Protein AF-L7LNU7-F1 (afdb_monomer)

Solvent-accessible surface area (backbone atoms only — not comparable to full-atom values): 5767 Å² total; per-residue (Å²): 133,84,81,78,51,64,51,53,51,77,66,54,51,51,55,49,48,52,52,51,40,53,51,43,50,50,34,73,73,66,47,56,76,68,51,69,76,72,44,58,66,73,58,47,52,49,42,26,59,58,70,65,38,59,66,62,27,57,76,69,73,51,51,74,64,58,50,24,59,57,45,21,33,66,49,35,1,52,70,44,19,63,68,28,48,88,62,75,23,50,65,39,46,49,54,50,50,57,49,40,76,72,102

pLDDT: mean 94.57, std 8.8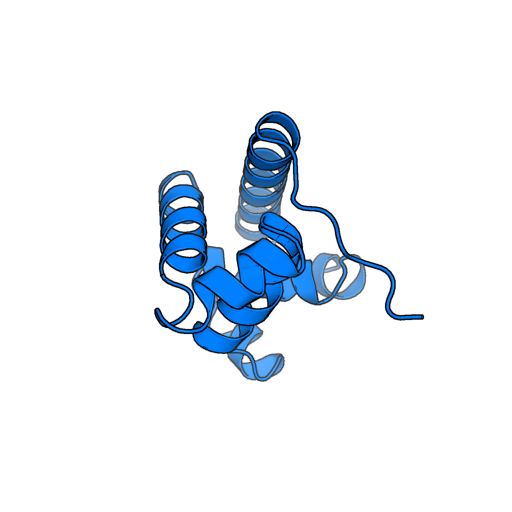9, range [40.5, 98.75]

Sequence (103 aa):
MAQRIPAKSPGDLVELREDLIARCHLVRERGWGSFIAAWSTGYVVVVAYLLRDTHVMDDLGEDAESVCARWAFDLFGFVGGEADRPNGWGRTAAWLAETQAAI

Foldseek 3Di:
DPDWQAADDPVRLVVVLVVLLVVLVVCVVPNCPCVCVVDDPLSQCLSCVLNVVVVSCVVSVHDPLNNLLVVQCVHHIPVRSVVCVVVSSVVSSVSSVVSSVVD

Secondary structure (DSSP, 8-state):
-----PPPPHHHHHHHHHHHHHHHHHHHHH-STTHHHHS-HHHHHHHHHHHT-HHHHHHHT--HHHHHHHHHHHHHHHHHHHHHGGGTTHHHHHHHHHHHHT-

Structure (mmCIF, N/CA/C/O backbone):
data_AF-L7LNU7-F1
#
_entry.id   AF-L7LNU7-F1
#
loop_
_atom_site.group_PDB
_atom_site.id
_atom_site.type_symbol
_atom_site.label_atom_id
_atom_site.label_alt_id
_atom_site.label_comp_id
_atom_site.label_asym_id
_atom_site.label_entity_id
_atom_site.label_seq_id
_atom_site.pdbx_PDB_ins_code
_atom_site.Cartn_x
_atom_site.Cartn_y
_atom_site.Cartn_z
_atom_site.occupancy
_atom_site.B_iso_or_equiv
_atom_site.auth_seq_id
_atom_site.auth_comp_id
_atom_site.auth_asym_id
_atom_site.auth_atom_id
_atom_site.pdbx_PDB_model_num
ATOM 1 N N . MET A 1 1 ? -3.133 -7.267 -27.280 1.00 40.50 1 MET A N 1
ATOM 2 C CA . MET A 1 1 ? -2.157 -6.199 -26.972 1.00 40.50 1 MET A CA 1
ATOM 3 C C . MET A 1 1 ? -2.124 -6.037 -25.463 1.00 40.50 1 MET A C 1
ATOM 5 O O . MET A 1 1 ? -3.146 -5.666 -24.908 1.00 40.50 1 MET A O 1
ATOM 9 N N . ALA A 1 2 ? -1.022 -6.384 -24.792 1.00 49.31 2 ALA A N 1
ATOM 10 C CA . ALA A 1 2 ? -0.884 -6.115 -23.361 1.00 49.31 2 ALA A CA 1
ATOM 11 C C . ALA A 1 2 ? -0.735 -4.599 -23.172 1.00 49.31 2 ALA A C 1
ATOM 13 O O . ALA A 1 2 ? 0.179 -3.991 -23.732 1.00 49.31 2 ALA A O 1
ATOM 14 N N . GLN A 1 3 ? -1.676 -3.978 -22.465 1.00 53.28 3 GLN A N 1
ATOM 15 C CA . GLN A 1 3 ? -1.613 -2.557 -22.150 1.00 53.28 3 GLN A CA 1
ATOM 16 C C . GLN A 1 3 ? -0.428 -2.349 -21.200 1.00 53.28 3 GLN A C 1
ATOM 18 O O . GLN A 1 3 ? -0.357 -2.959 -20.136 1.00 53.28 3 GLN A O 1
ATOM 23 N N . ARG A 1 4 ? 0.566 -1.570 -21.631 1.00 71.75 4 ARG A N 1
ATOM 24 C CA . ARG A 1 4 ? 1.799 -1.368 -20.868 1.00 71.75 4 ARG A CA 1
ATOM 25 C C . ARG A 1 4 ? 1.497 -0.452 -19.684 1.00 71.75 4 ARG A C 1
ATOM 27 O O . ARG A 1 4 ? 1.244 0.726 -19.902 1.00 71.75 4 ARG A O 1
ATOM 34 N N . ILE A 1 5 ? 1.517 -0.994 -18.466 1.00 80.81 5 ILE A N 1
ATOM 35 C CA . ILE A 1 5 ? 1.362 -0.218 -17.227 1.00 80.81 5 ILE A CA 1
ATOM 36 C C . ILE A 1 5 ? 2.576 0.722 -17.115 1.00 80.81 5 ILE A C 1
ATOM 38 O O . ILE A 1 5 ? 3.706 0.220 -17.036 1.00 80.81 5 ILE A O 1
ATOM 42 N N . PRO A 1 6 ? 2.391 2.054 -17.188 1.00 88.31 6 PRO A N 1
ATOM 43 C CA . PRO A 1 6 ? 3.487 3.002 -17.037 1.00 88.31 6 PRO A CA 1
ATOM 44 C C . PRO A 1 6 ? 3.918 3.091 -15.569 1.00 88.31 6 PRO A C 1
ATOM 46 O O . PRO A 1 6 ? 3.116 2.879 -14.665 1.00 88.31 6 PRO A O 1
ATOM 49 N N . ALA A 1 7 ? 5.188 3.421 -15.338 1.00 92.62 7 ALA A N 1
ATOM 50 C CA . ALA A 1 7 ? 5.665 3.746 -13.999 1.00 92.62 7 ALA A CA 1
ATOM 51 C C . ALA A 1 7 ? 5.013 5.040 -13.501 1.00 92.62 7 ALA A C 1
ATOM 53 O O . ALA A 1 7 ? 4.780 5.959 -14.293 1.00 92.62 7 ALA A O 1
ATOM 54 N N . LYS A 1 8 ? 4.777 5.125 -12.192 1.00 94.00 8 LYS A N 1
ATOM 55 C CA . LYS A 1 8 ? 4.340 6.365 -11.551 1.00 94.00 8 LYS A CA 1
ATOM 56 C C . LYS A 1 8 ? 5.433 7.426 -11.627 1.00 94.00 8 LYS A C 1
ATOM 58 O O . LYS A 1 8 ? 6.626 7.113 -11.557 1.00 94.00 8 LYS A O 1
ATOM 63 N N . SER A 1 9 ? 5.023 8.685 -11.770 1.00 95.81 9 SER A N 1
ATOM 64 C CA . SER A 1 9 ? 5.956 9.805 -11.671 1.00 95.81 9 SER A CA 1
ATOM 65 C C . SER A 1 9 ? 6.486 9.932 -10.230 1.00 95.81 9 SER A C 1
ATOM 67 O O . SER A 1 9 ? 5.854 9.433 -9.296 1.00 95.81 9 SER A O 1
ATOM 69 N N . PRO A 1 10 ? 7.624 10.612 -9.995 1.00 94.56 10 PRO A N 1
ATOM 70 C CA . PRO A 1 10 ? 8.077 10.891 -8.633 1.00 94.56 10 PRO A CA 1
ATOM 71 C C . PRO A 1 10 ? 7.037 11.637 -7.784 1.00 94.56 10 PRO A C 1
ATOM 73 O O . PRO A 1 10 ? 6.929 11.353 -6.597 1.00 94.56 10 PRO A O 1
ATOM 76 N N . GLY A 1 11 ? 6.257 12.546 -8.386 1.00 96.56 11 GLY A N 1
ATOM 77 C CA . GLY A 1 11 ? 5.162 13.242 -7.701 1.00 96.56 11 GLY A CA 1
ATOM 78 C C . GLY A 1 11 ? 4.040 12.283 -7.309 1.00 96.56 11 GLY A C 1
ATOM 79 O O . GLY A 1 11 ? 3.661 12.229 -6.144 1.00 96.56 11 GLY A O 1
ATOM 80 N N . ASP A 1 12 ? 3.610 11.431 -8.242 1.00 96.88 12 ASP A N 1
ATOM 81 C CA . ASP A 1 12 ? 2.555 10.438 -8.000 1.00 96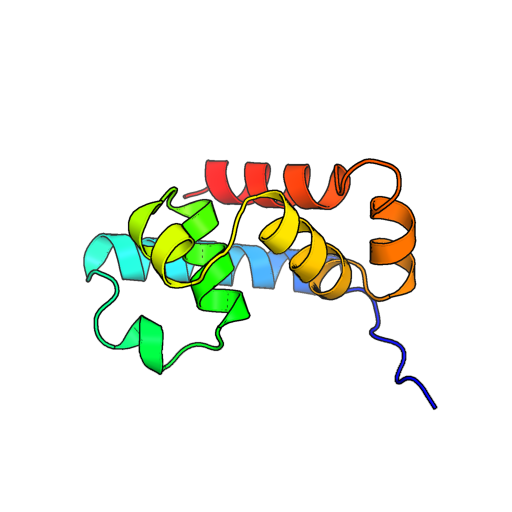.88 12 ASP A CA 1
ATOM 82 C C . ASP A 1 12 ? 2.958 9.434 -6.906 1.00 96.88 12 ASP A C 1
ATOM 84 O O . ASP A 1 12 ? 2.107 8.921 -6.184 1.00 96.88 12 ASP A O 1
ATOM 88 N N . LEU A 1 13 ? 4.254 9.113 -6.790 1.00 96.81 13 LEU A N 1
ATOM 89 C CA . LEU A 1 13 ? 4.772 8.246 -5.727 1.00 96.81 13 LEU A CA 1
ATOM 90 C C . LEU A 1 13 ? 4.699 8.916 -4.349 1.00 96.81 13 LEU A C 1
ATOM 92 O O . LEU A 1 13 ? 4.451 8.224 -3.363 1.00 96.81 13 LEU A O 1
ATOM 96 N N . VAL A 1 14 ? 4.914 10.232 -4.272 1.00 97.62 14 VAL A N 1
ATOM 97 C CA . VAL A 1 14 ? 4.764 10.996 -3.024 1.00 97.62 14 VAL A CA 1
ATOM 98 C C . VAL A 1 14 ? 3.291 11.067 -2.630 1.00 97.62 14 VAL A C 1
ATOM 100 O O . VAL A 1 14 ? 2.956 10.678 -1.516 1.00 97.62 14 VAL A O 1
ATOM 103 N N . GLU A 1 15 ? 2.410 11.450 -3.555 1.00 97.94 15 GLU A N 1
ATOM 104 C CA . GLU A 1 15 ? 0.964 11.524 -3.298 1.00 97.94 15 GLU A CA 1
ATOM 105 C C . GLU A 1 15 ? 0.387 10.163 -2.882 1.00 97.94 15 GLU A C 1
ATOM 107 O O . GLU A 1 15 ? -0.397 10.065 -1.940 1.00 97.94 15 GLU A O 1
ATOM 112 N N . LEU A 1 16 ? 0.818 9.082 -3.539 1.00 97.81 16 LEU A N 1
ATOM 113 C CA . LEU A 1 16 ? 0.399 7.730 -3.177 1.00 97.81 16 LEU A CA 1
ATOM 114 C C . LEU A 1 16 ? 0.868 7.337 -1.777 1.00 97.81 16 LEU A C 1
ATOM 116 O O . LEU A 1 16 ? 0.120 6.697 -1.041 1.00 97.81 16 LEU A O 1
ATOM 120 N N . ARG A 1 17 ? 2.095 7.702 -1.398 1.00 98.31 17 ARG A N 1
ATOM 121 C CA . ARG A 1 17 ? 2.604 7.445 -0.048 1.00 98.31 17 ARG A CA 1
ATOM 122 C C . ARG A 1 17 ? 1.757 8.168 0.998 1.00 98.3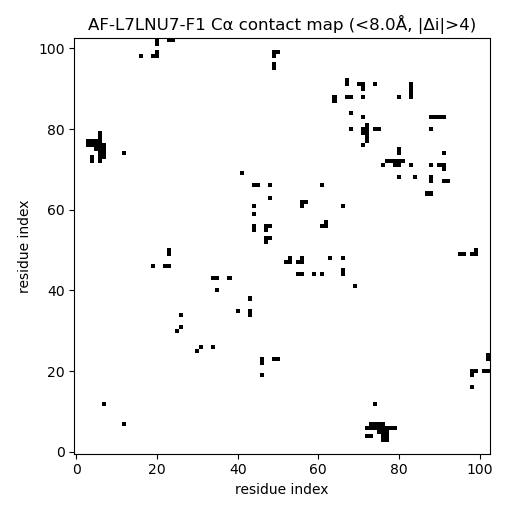1 17 ARG A C 1
ATOM 124 O O . ARG A 1 17 ? 1.381 7.553 1.991 1.00 98.31 17 ARG A O 1
ATOM 131 N N . GLU A 1 18 ? 1.440 9.438 0.765 1.00 98.50 18 GLU A N 1
ATOM 132 C CA . GLU A 1 18 ? 0.592 10.232 1.660 1.00 98.50 18 GLU A CA 1
ATOM 133 C C . GLU A 1 18 ? -0.821 9.639 1.786 1.00 98.50 18 GLU A C 1
ATOM 135 O O . GLU A 1 18 ? -1.321 9.497 2.903 1.00 98.50 18 GLU A O 1
ATOM 140 N N . ASP A 1 19 ? -1.431 9.201 0.677 1.00 98.44 19 ASP A N 1
ATOM 141 C CA . ASP A 1 19 ? -2.725 8.496 0.684 1.00 98.44 19 ASP A CA 1
ATOM 142 C C . ASP A 1 19 ? -2.663 7.196 1.505 1.00 98.44 19 ASP A C 1
ATOM 144 O O . ASP A 1 19 ? -3.536 6.939 2.337 1.00 98.44 19 ASP A O 1
ATOM 148 N N . LEU A 1 20 ? -1.612 6.386 1.337 1.00 98.56 20 LEU A N 1
ATOM 149 C CA . LEU A 1 20 ? -1.444 5.154 2.114 1.00 98.56 20 LEU A CA 1
ATOM 150 C C . LEU A 1 20 ? -1.292 5.422 3.611 1.00 98.56 20 LEU A C 1
ATOM 152 O O . LEU A 1 20 ? -1.933 4.739 4.412 1.00 98.56 20 LEU A O 1
ATOM 156 N N . ILE A 1 21 ? -0.494 6.420 3.995 1.00 98.75 21 ILE A N 1
ATOM 157 C CA . ILE A 1 21 ? -0.324 6.817 5.398 1.00 98.75 21 ILE A CA 1
ATOM 158 C C . ILE A 1 21 ? -1.668 7.278 5.979 1.00 98.75 21 ILE A C 1
ATOM 160 O O . ILE A 1 21 ? -2.084 6.796 7.035 1.00 98.75 21 ILE A O 1
ATOM 164 N N . ALA A 1 22 ? -2.404 8.132 5.260 1.00 98.50 22 ALA A N 1
ATOM 165 C CA . ALA A 1 22 ? -3.719 8.606 5.688 1.00 98.50 22 ALA A CA 1
ATOM 166 C C . ALA A 1 22 ? -4.717 7.452 5.892 1.00 98.50 22 ALA A C 1
ATOM 168 O O . ALA A 1 22 ? -5.423 7.403 6.901 1.00 98.50 22 ALA A O 1
ATOM 169 N N . ARG A 1 23 ? -4.745 6.474 4.978 1.00 98.56 23 ARG A N 1
ATOM 170 C CA . ARG A 1 23 ? -5.583 5.271 5.110 1.00 98.56 23 ARG A CA 1
ATOM 171 C C . ARG A 1 23 ? -5.185 4.403 6.298 1.00 98.56 23 ARG A C 1
ATOM 173 O O . ARG A 1 23 ? -6.065 3.897 6.993 1.00 98.56 23 ARG A O 1
ATOM 180 N N . CYS A 1 24 ? -3.889 4.263 6.563 1.00 98.69 24 CYS A N 1
ATOM 181 C CA . CYS A 1 24 ? -3.404 3.537 7.732 1.00 98.69 24 CYS A CA 1
ATOM 182 C C . CYS A 1 24 ? -3.859 4.205 9.038 1.00 98.69 24 CYS A C 1
ATOM 184 O O . CYS A 1 24 ? -4.324 3.511 9.943 1.00 98.69 24 CYS A O 1
ATOM 186 N N . HIS A 1 25 ? -3.812 5.539 9.126 1.00 98.50 25 HIS A N 1
ATOM 187 C CA . HIS A 1 25 ? -4.360 6.266 10.275 1.00 98.50 25 HIS A CA 1
ATOM 188 C C . HIS A 1 25 ? -5.876 6.079 10.413 1.00 98.50 25 HIS A C 1
ATOM 190 O O . HIS A 1 25 ? -6.344 5.780 11.510 1.00 98.50 25 HIS A O 1
ATOM 196 N N . LEU A 1 26 ? -6.638 6.145 9.314 1.00 98.12 26 LEU A N 1
ATOM 197 C CA . LEU A 1 26 ? -8.086 5.897 9.342 1.00 98.12 26 LEU A CA 1
ATOM 198 C C . LEU A 1 26 ? -8.433 4.510 9.903 1.00 98.12 26 LEU A C 1
ATOM 200 O O . LEU A 1 26 ? -9.356 4.394 10.710 1.00 98.12 26 LEU A O 1
ATOM 204 N N . VAL A 1 27 ? -7.692 3.469 9.507 1.00 98.31 27 VAL A N 1
ATOM 205 C CA . VAL A 1 27 ? -7.893 2.105 10.022 1.00 98.31 27 VAL A CA 1
ATOM 206 C C . VAL A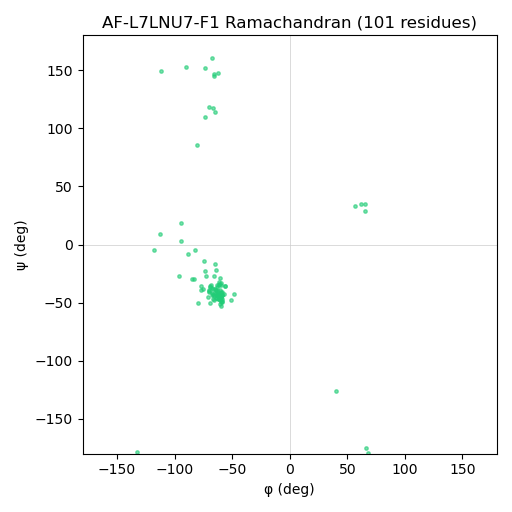 1 27 ? -7.460 1.992 11.485 1.00 98.31 27 VAL A C 1
ATOM 208 O O . VAL A 1 27 ? -8.181 1.381 12.269 1.00 98.31 27 VAL A O 1
ATOM 211 N N . ARG A 1 28 ? -6.345 2.611 11.902 1.00 97.62 28 ARG A N 1
ATOM 212 C CA . ARG A 1 28 ? -5.944 2.632 13.324 1.00 97.62 28 ARG A CA 1
ATOM 213 C C . ARG A 1 28 ? -6.995 3.308 14.211 1.00 97.62 28 ARG A C 1
ATOM 215 O O . ARG A 1 28 ? -7.239 2.845 15.320 1.00 97.62 28 ARG A O 1
ATOM 222 N N . GLU A 1 29 ? -7.617 4.382 13.732 1.00 97.75 29 GLU A N 1
ATOM 223 C CA . GLU A 1 29 ? -8.616 5.144 14.491 1.00 97.75 29 GLU A CA 1
ATOM 224 C C . GLU A 1 29 ? -9.987 4.464 14.550 1.00 97.75 29 GLU A C 1
ATOM 226 O O . GLU A 1 29 ? -10.674 4.546 15.568 1.00 97.75 29 GLU A O 1
ATOM 231 N N . ARG A 1 30 ? -10.424 3.840 13.450 1.00 97.00 30 ARG A N 1
ATOM 232 C CA . ARG A 1 30 ? -11.821 3.395 13.276 1.00 97.00 30 ARG A CA 1
ATOM 233 C C . ARG A 1 30 ? -11.974 1.884 13.116 1.00 97.00 30 ARG A C 1
ATOM 235 O O . ARG A 1 30 ? -13.100 1.393 13.042 1.00 97.00 30 ARG A O 1
ATOM 242 N N . GLY A 1 31 ? -10.864 1.155 13.052 1.00 97.00 31 GLY A N 1
ATOM 243 C CA . GLY A 1 31 ? -10.827 -0.228 12.593 1.00 97.00 31 GLY A CA 1
ATOM 244 C C . GLY A 1 31 ? -11.130 -0.351 11.095 1.00 97.00 31 GLY A C 1
ATOM 245 O O . GLY A 1 31 ? -11.387 0.630 10.396 1.00 97.00 31 GLY A O 1
ATOM 246 N N . TRP A 1 32 ? -11.122 -1.589 10.596 1.00 97.00 32 TRP A N 1
ATOM 247 C CA . TRP A 1 32 ? -11.397 -1.881 9.187 1.00 97.00 32 TRP A CA 1
ATOM 248 C C . TRP A 1 32 ? -12.830 -1.558 8.764 1.00 97.00 32 TRP A C 1
ATOM 250 O O . TRP A 1 32 ? -13.027 -0.974 7.702 1.00 97.00 32 TRP A O 1
ATOM 260 N N . GLY A 1 33 ? -13.829 -1.910 9.581 1.00 94.19 33 GLY A N 1
ATOM 261 C CA . GLY A 1 33 ? -15.242 -1.602 9.341 1.00 94.19 33 GLY A CA 1
ATOM 262 C C . GLY A 1 33 ? -15.671 -1.763 7.874 1.00 94.19 33 GLY A C 1
ATOM 263 O O . GLY A 1 33 ? -15.454 -2.796 7.247 1.00 94.19 33 GLY A O 1
ATOM 264 N N . SER A 1 34 ? -16.256 -0.707 7.306 1.00 93.31 34 SER A N 1
ATOM 265 C CA . SER A 1 34 ? -16.672 -0.658 5.898 1.00 93.31 34 SER A CA 1
ATOM 266 C C . SER A 1 34 ? -15.524 -0.495 4.893 1.00 93.31 34 SER A C 1
ATOM 268 O O . SER A 1 34 ? -15.754 -0.672 3.697 1.00 93.31 34 SER A O 1
ATOM 270 N N . PHE A 1 35 ? -14.308 -0.136 5.323 1.00 95.00 35 PHE A N 1
ATOM 271 C CA . PHE A 1 35 ? -13.183 0.095 4.408 1.00 95.00 35 PHE A CA 1
ATOM 272 C C . PHE A 1 35 ? -12.793 -1.173 3.654 1.00 95.00 35 PHE A C 1
ATOM 274 O O . PHE A 1 35 ? -12.476 -1.095 2.470 1.00 95.00 35 PHE A O 1
ATOM 281 N N . ILE A 1 36 ? -12.911 -2.338 4.301 1.00 93.19 36 ILE A N 1
ATOM 282 C CA . ILE A 1 36 ? -12.585 -3.634 3.693 1.00 93.19 36 ILE A CA 1
ATOM 283 C C . ILE A 1 36 ? -13.449 -3.944 2.457 1.00 93.19 36 ILE A C 1
ATOM 285 O O . ILE A 1 36 ? -12.996 -4.619 1.541 1.00 93.19 36 ILE A O 1
ATOM 289 N N . ALA A 1 37 ? -14.680 -3.417 2.416 1.00 92.44 37 ALA A N 1
ATOM 290 C CA . ALA A 1 37 ? -15.609 -3.578 1.299 1.00 92.44 37 ALA A CA 1
ATOM 291 C C . ALA A 1 37 ? -15.569 -2.400 0.310 1.00 92.44 37 ALA A C 1
ATOM 293 O O . ALA A 1 37 ? -15.901 -2.566 -0.861 1.00 92.44 37 ALA A O 1
ATOM 294 N N . ALA A 1 38 ? -15.206 -1.202 0.778 1.00 95.88 38 ALA A N 1
ATOM 295 C CA . ALA A 1 38 ? -15.203 0.012 -0.037 1.00 95.88 38 ALA A CA 1
ATOM 296 C C . ALA A 1 38 ? -13.911 0.198 -0.848 1.00 95.88 38 ALA A C 1
ATOM 298 O O . ALA A 1 38 ? -13.931 0.834 -1.901 1.00 95.88 38 ALA A O 1
ATOM 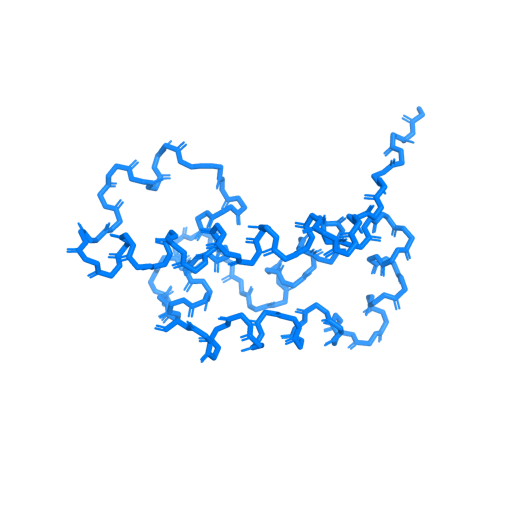299 N N . TRP A 1 39 ? -12.777 -0.299 -0.354 1.00 97.06 39 TRP A N 1
ATOM 300 C CA . TRP A 1 39 ? -11.491 -0.176 -1.033 1.00 97.06 39 TRP A CA 1
ATOM 301 C C . TRP A 1 39 ? -11.247 -1.355 -1.968 1.00 97.06 39 TRP A C 1
ATOM 303 O O . TRP A 1 39 ? -11.720 -2.464 -1.742 1.00 97.06 39 TRP A O 1
ATOM 313 N N . SER A 1 40 ? -10.452 -1.134 -3.017 1.00 95.50 40 SER A N 1
ATOM 314 C CA . SER A 1 40 ? -9.984 -2.252 -3.837 1.00 95.50 40 SER A CA 1
ATOM 315 C C . SER A 1 40 ? -9.137 -3.203 -2.991 1.00 95.50 40 SER A C 1
ATOM 317 O O . SER A 1 40 ? -8.355 -2.734 -2.159 1.00 95.50 40 SER A O 1
ATOM 319 N N . THR A 1 41 ? -9.176 -4.498 -3.300 1.00 94.56 41 THR A N 1
ATOM 320 C CA . THR A 1 41 ? -8.379 -5.528 -2.617 1.00 94.56 41 THR A CA 1
ATOM 321 C C . THR A 1 41 ? -6.900 -5.151 -2.492 1.00 94.56 41 THR A C 1
ATOM 323 O O . THR A 1 41 ? -6.342 -5.273 -1.412 1.00 94.56 41 THR A O 1
ATOM 326 N N . GLY A 1 42 ? -6.273 -4.590 -3.536 1.00 95.19 42 GLY A N 1
ATOM 327 C CA . GLY A 1 42 ? -4.861 -4.177 -3.480 1.00 95.19 42 GLY A CA 1
ATOM 328 C C . GLY A 1 42 ? -4.550 -3.130 -2.399 1.00 95.19 42 GLY A C 1
ATOM 329 O O . GLY A 1 42 ? -3.497 -3.199 -1.766 1.00 95.19 42 GLY A O 1
ATOM 330 N N . TYR A 1 43 ? -5.484 -2.210 -2.141 1.00 97.50 43 TYR A N 1
ATOM 331 C CA . TYR A 1 43 ? -5.370 -1.214 -1.072 1.00 97.50 43 TYR A CA 1
ATOM 332 C C . TYR A 1 43 ? -5.625 -1.810 0.312 1.00 97.50 43 TYR A C 1
ATOM 334 O O . TYR A 1 43 ? -4.938 -1.441 1.259 1.00 97.50 43 TYR A O 1
ATOM 342 N N . VAL A 1 44 ? -6.585 -2.728 0.442 1.00 97.88 44 VAL A N 1
ATOM 343 C CA . VAL A 1 44 ? -6.801 -3.450 1.706 1.00 97.88 44 VAL A CA 1
ATOM 344 C C . VAL A 1 44 ? -5.535 -4.222 2.075 1.00 97.88 44 VAL A C 1
ATOM 346 O O . VAL A 1 44 ? -5.012 -4.063 3.173 1.00 97.88 44 VAL A O 1
ATOM 349 N N . VAL A 1 45 ? -4.986 -4.972 1.121 1.00 97.75 45 VAL A N 1
ATOM 350 C CA . VAL A 1 45 ? -3.788 -5.795 1.312 1.00 97.75 45 VAL A CA 1
ATOM 351 C C . VAL A 1 45 ? -2.571 -4.955 1.703 1.00 97.75 45 VAL A C 1
ATOM 353 O O . VAL A 1 45 ? -1.901 -5.274 2.680 1.00 97.75 45 V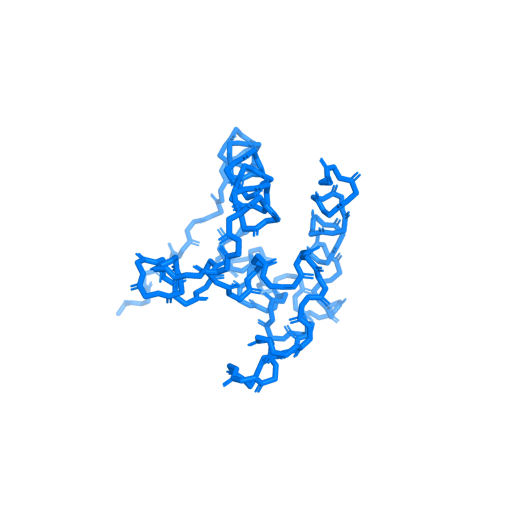AL A O 1
ATOM 356 N N . VAL A 1 46 ? -2.291 -3.845 1.007 1.00 98.38 46 VAL A N 1
ATOM 357 C CA . VAL A 1 46 ? -1.123 -3.018 1.365 1.00 98.38 46 VAL A CA 1
ATOM 358 C C . VAL A 1 46 ? -1.284 -2.340 2.720 1.00 98.38 46 VAL A C 1
ATOM 360 O O . VAL A 1 46 ? -0.312 -2.226 3.456 1.00 98.38 46 VAL A O 1
ATOM 363 N N . VAL A 1 47 ? -2.493 -1.892 3.073 1.00 98.56 47 VAL A N 1
ATOM 364 C CA . VAL A 1 47 ? -2.728 -1.229 4.360 1.00 98.56 47 VAL A CA 1
ATOM 365 C C . VAL A 1 47 ? -2.621 -2.247 5.496 1.00 98.56 47 VAL A C 1
ATOM 367 O O . VAL A 1 47 ? -1.990 -1.947 6.506 1.00 98.56 47 VAL A O 1
ATOM 370 N N . ALA A 1 48 ? -3.132 -3.469 5.313 1.00 98.38 48 ALA A N 1
ATOM 371 C CA . ALA A 1 48 ? -2.936 -4.567 6.260 1.00 98.38 48 ALA A CA 1
ATOM 372 C C . ALA A 1 48 ? -1.448 -4.894 6.443 1.00 98.38 48 ALA A C 1
ATOM 374 O O . ALA A 1 48 ? -0.964 -4.953 7.575 1.00 98.38 48 ALA A O 1
ATOM 375 N N . TYR A 1 49 ? -0.697 -4.988 5.342 1.00 98.62 49 TYR A N 1
ATOM 376 C CA . TYR A 1 49 ? 0.751 -5.185 5.372 1.00 98.62 49 TYR A CA 1
ATOM 377 C C . TYR A 1 49 ? 1.482 -4.061 6.130 1.00 98.62 49 TYR A C 1
ATOM 379 O O . TYR A 1 49 ? 2.281 -4.325 7.032 1.00 98.62 49 TYR A O 1
ATOM 387 N N . LEU A 1 50 ? 1.176 -2.796 5.823 1.00 98.62 50 LEU A N 1
ATOM 388 C CA . LEU A 1 50 ? 1.782 -1.628 6.470 1.00 98.62 50 LEU A CA 1
ATOM 389 C C . LEU A 1 50 ? 1.455 -1.558 7.970 1.00 98.62 50 LEU A C 1
ATOM 391 O O . LEU A 1 50 ? 2.318 -1.195 8.771 1.00 98.62 50 LEU A O 1
ATOM 395 N N . LEU A 1 51 ? 0.246 -1.957 8.367 1.00 98.38 51 LEU A N 1
ATOM 396 C CA . LEU A 1 51 ? -0.181 -2.017 9.767 1.00 98.38 51 LEU A CA 1
ATOM 397 C C . LEU A 1 51 ? 0.269 -3.285 10.506 1.00 98.38 51 LEU A C 1
ATOM 399 O O . LEU A 1 51 ? 0.080 -3.362 11.719 1.00 98.38 51 LEU A O 1
ATOM 403 N N . ARG A 1 52 ? 0.902 -4.242 9.812 1.00 97.75 52 ARG A N 1
ATOM 404 C CA . ARG A 1 52 ? 1.253 -5.576 10.337 1.00 97.75 52 ARG A CA 1
ATOM 405 C C . ARG A 1 52 ? 0.036 -6.338 10.867 1.00 97.75 52 ARG A C 1
ATOM 407 O O . ARG A 1 52 ? 0.143 -7.092 11.832 1.00 97.75 52 ARG A O 1
ATOM 414 N N . ASP A 1 53 ? -1.116 -6.131 10.240 1.00 97.56 53 ASP A N 1
ATOM 415 C CA . ASP A 1 53 ? -2.352 -6.826 10.578 1.00 97.56 53 ASP A CA 1
ATOM 416 C C . ASP A 1 53 ? -2.347 -8.219 9.939 1.00 97.56 53 ASP A C 1
ATOM 418 O O . ASP A 1 53 ? -2.828 -8.422 8.823 1.00 97.56 53 ASP A O 1
ATOM 422 N N . THR A 1 54 ? -1.737 -9.181 10.635 1.00 95.81 54 THR A N 1
ATOM 423 C CA . THR A 1 54 ? -1.568 -10.546 10.120 1.00 95.81 54 THR A CA 1
ATOM 424 C C . THR A 1 54 ? -2.895 -11.278 9.953 1.00 95.81 54 THR A C 1
ATOM 426 O O . THR A 1 54 ? -2.992 -12.123 9.078 1.00 95.81 54 THR A O 1
ATOM 429 N N . HIS A 1 55 ? -3.933 -10.930 10.720 1.00 96.44 55 HIS A N 1
ATOM 430 C CA . HIS A 1 55 ? -5.244 -11.567 10.587 1.00 96.44 55 HIS A CA 1
ATOM 431 C C . HIS A 1 55 ? -5.885 -11.235 9.237 1.00 96.44 55 HIS A C 1
ATOM 433 O O . HIS A 1 55 ? -6.353 -12.125 8.537 1.00 96.44 55 HIS A O 1
ATOM 439 N N . VAL A 1 56 ? -5.871 -9.958 8.840 1.00 96.38 56 VAL A N 1
ATOM 440 C CA . VAL A 1 56 ? -6.416 -9.550 7.534 1.00 96.38 56 VAL A CA 1
ATOM 441 C C . VAL A 1 56 ? -5.568 -10.082 6.380 1.00 96.38 56 VAL A C 1
ATOM 443 O O . VAL A 1 56 ? -6.112 -10.439 5.338 1.00 96.38 56 VAL A O 1
ATOM 446 N N . MET A 1 57 ? -4.249 -10.166 6.556 1.00 97.44 57 MET A N 1
ATOM 447 C CA . MET A 1 57 ? -3.363 -10.788 5.567 1.00 97.44 57 MET A CA 1
ATOM 448 C C . MET A 1 57 ? -3.684 -12.278 5.372 1.00 97.44 57 MET A C 1
ATOM 450 O O . MET A 1 57 ? -3.859 -12.713 4.233 1.00 97.44 57 MET A O 1
ATOM 454 N N . ASP A 1 58 ? -3.847 -13.027 6.466 1.00 97.31 58 ASP A N 1
ATOM 455 C CA . ASP A 1 58 ? -4.190 -14.453 6.442 1.00 97.31 58 ASP A CA 1
ATOM 456 C C . ASP A 1 58 ? -5.575 -14.694 5.817 1.00 97.31 58 ASP A C 1
ATOM 458 O O . ASP A 1 58 ? -5.721 -15.571 4.964 1.00 97.31 58 ASP A O 1
ATOM 462 N N . ASP A 1 59 ? -6.577 -13.877 6.168 1.00 95.88 59 ASP A N 1
ATOM 463 C CA . ASP A 1 59 ? -7.935 -13.953 5.605 1.00 95.88 59 ASP A CA 1
ATOM 464 C C . ASP A 1 59 ? -7.953 -13.744 4.081 1.00 95.88 59 ASP A C 1
ATOM 466 O O . ASP A 1 59 ? -8.784 -14.317 3.370 1.00 95.88 59 ASP A O 1
ATOM 470 N N . LEU A 1 60 ? -7.040 -12.915 3.568 1.00 95.31 60 LEU A N 1
ATOM 471 C CA . LEU A 1 60 ? -6.900 -12.632 2.139 1.00 95.31 60 LEU A CA 1
ATOM 472 C C . LEU A 1 60 ? -5.965 -13.621 1.426 1.00 95.31 60 LEU A C 1
ATOM 474 O O . LEU A 1 60 ? -5.911 -13.609 0.195 1.00 95.31 60 LEU A O 1
ATOM 478 N N . GLY A 1 61 ? -5.268 -14.486 2.170 1.00 96.56 61 GLY A N 1
ATOM 479 C CA . GLY A 1 61 ? -4.275 -15.415 1.633 1.00 96.56 61 GLY A CA 1
ATOM 480 C C . GLY A 1 61 ? -3.055 -14.704 1.047 1.00 96.56 61 GLY A C 1
ATOM 481 O O . GLY A 1 61 ? -2.521 -15.143 0.030 1.00 96.56 61 GLY A O 1
ATOM 482 N N . GLU A 1 62 ? -2.657 -13.581 1.644 1.00 96.94 62 GLU A N 1
ATOM 483 C CA . GLU A 1 62 ? -1.576 -12.722 1.162 1.00 96.94 62 GLU A CA 1
ATOM 484 C C . GLU A 1 62 ? -0.379 -12.776 2.113 1.00 96.94 62 GLU A C 1
ATOM 486 O O . GLU A 1 62 ? -0.525 -12.913 3.327 1.00 96.94 62 GLU A O 1
ATOM 491 N N . ASP A 1 63 ? 0.819 -12.599 1.568 1.00 96.69 63 ASP A N 1
ATOM 492 C CA . ASP A 1 63 ? 2.061 -12.519 2.325 1.00 96.69 63 ASP A CA 1
ATOM 493 C C . ASP A 1 63 ? 2.907 -11.318 1.868 1.00 96.69 63 ASP A C 1
ATOM 495 O O . ASP A 1 63 ? 2.509 -10.507 1.027 1.00 96.69 63 ASP A O 1
ATOM 499 N N . ALA A 1 64 ? 4.085 -11.146 2.470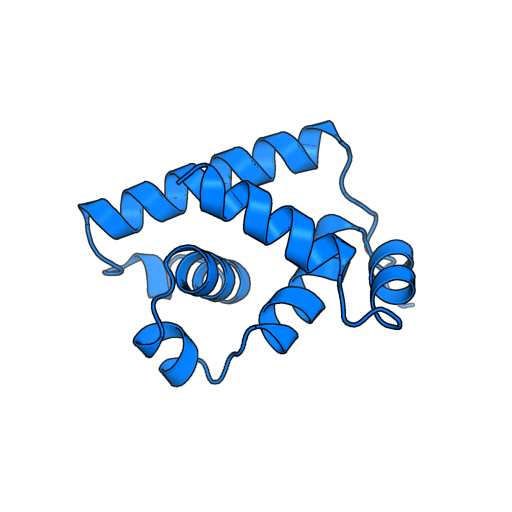 1.00 95.69 64 ALA A N 1
ATOM 500 C CA . ALA A 1 64 ? 4.972 -10.039 2.122 1.00 95.69 64 ALA A CA 1
ATOM 501 C C . ALA A 1 64 ? 5.425 -10.086 0.650 1.00 95.69 64 ALA A C 1
ATOM 503 O O . ALA A 1 64 ? 5.589 -9.035 0.026 1.00 95.69 64 ALA A O 1
ATOM 504 N N . GLU A 1 65 ? 5.625 -11.284 0.092 1.00 96.25 65 GLU A N 1
ATOM 505 C CA . GLU A 1 65 ? 6.066 -11.455 -1.289 1.00 96.25 65 GLU A CA 1
ATOM 506 C C . GLU A 1 65 ? 4.944 -11.085 -2.260 1.00 96.25 65 GLU A C 1
ATOM 508 O O . GLU A 1 65 ? 5.183 -10.329 -3.202 1.00 96.25 65 GLU A O 1
ATOM 513 N N . SER A 1 66 ? 3.716 -11.546 -2.015 1.00 95.62 66 SER A N 1
ATOM 514 C CA . SER A 1 66 ? 2.560 -11.255 -2.863 1.00 95.62 66 SER A CA 1
ATOM 515 C C . SER A 1 66 ? 2.202 -9.764 -2.860 1.00 95.62 66 SER A C 1
ATOM 517 O O . SER A 1 66 ? 1.921 -9.194 -3.923 1.00 95.62 66 SER A O 1
ATOM 519 N N . VAL A 1 67 ? 2.310 -9.095 -1.702 1.00 97.56 67 VAL A N 1
ATOM 520 C CA . VAL A 1 67 ? 2.171 -7.633 -1.589 1.00 97.56 67 VAL A CA 1
ATOM 521 C C . VAL A 1 67 ? 3.226 -6.940 -2.445 1.00 97.56 67 VAL A C 1
ATOM 523 O O . VAL A 1 67 ? 2.881 -6.100 -3.279 1.00 97.56 67 VAL A O 1
ATOM 526 N N . CYS A 1 68 ? 4.504 -7.291 -2.271 1.00 97.81 68 CYS A N 1
ATOM 527 C CA . CYS A 1 68 ? 5.589 -6.646 -3.006 1.00 97.81 68 CYS A CA 1
ATOM 528 C C . CYS A 1 68 ? 5.484 -6.900 -4.513 1.00 97.81 68 CYS A C 1
ATOM 530 O O . CYS A 1 68 ? 5.640 -5.967 -5.296 1.00 97.81 68 CYS A O 1
ATOM 532 N N . ALA A 1 69 ? 5.150 -8.119 -4.933 1.00 95.56 69 ALA A N 1
ATOM 533 C CA . ALA A 1 69 ? 4.966 -8.459 -6.337 1.00 95.56 69 ALA A CA 1
ATOM 534 C C . ALA A 1 69 ? 3.870 -7.604 -6.984 1.00 95.56 69 ALA A C 1
ATOM 536 O O . ALA A 1 69 ? 4.088 -7.034 -8.049 1.00 95.56 69 ALA A O 1
ATOM 537 N N . ARG A 1 70 ? 2.709 -7.463 -6.331 1.00 93.50 70 ARG A N 1
ATOM 538 C CA . ARG A 1 70 ? 1.610 -6.613 -6.817 1.00 93.50 70 ARG A CA 1
ATOM 539 C C . ARG A 1 70 ? 2.049 -5.154 -6.933 1.00 93.50 70 ARG A C 1
ATOM 541 O O . ARG A 1 70 ? 1.906 -4.538 -7.989 1.00 93.50 70 ARG A O 1
ATOM 548 N N . TRP A 1 71 ? 2.637 -4.630 -5.862 1.00 96.44 71 TRP A N 1
ATOM 549 C CA . TRP A 1 71 ? 2.977 -3.215 -5.769 1.00 96.44 71 TRP A CA 1
ATOM 550 C C . TRP A 1 71 ? 4.176 -2.814 -6.624 1.00 96.44 71 TRP A C 1
ATOM 552 O O . TRP A 1 71 ? 4.252 -1.663 -7.044 1.00 96.44 71 TRP A O 1
ATOM 562 N N . ALA A 1 72 ? 5.066 -3.739 -6.981 1.00 97.19 72 ALA A N 1
ATOM 563 C CA . ALA A 1 72 ? 6.179 -3.448 -7.878 1.00 97.19 72 ALA A CA 1
ATOM 564 C C . ALA A 1 72 ? 5.690 -2.934 -9.241 1.00 97.19 72 ALA A C 1
ATOM 566 O O . ALA A 1 72 ? 6.235 -1.968 -9.784 1.00 97.19 72 ALA A O 1
ATOM 567 N N . PHE A 1 73 ? 4.622 -3.534 -9.771 1.00 93.94 73 PHE A N 1
ATOM 568 C CA . PHE A 1 73 ? 4.024 -3.122 -11.040 1.00 93.94 73 PHE A CA 1
ATOM 569 C C . PHE 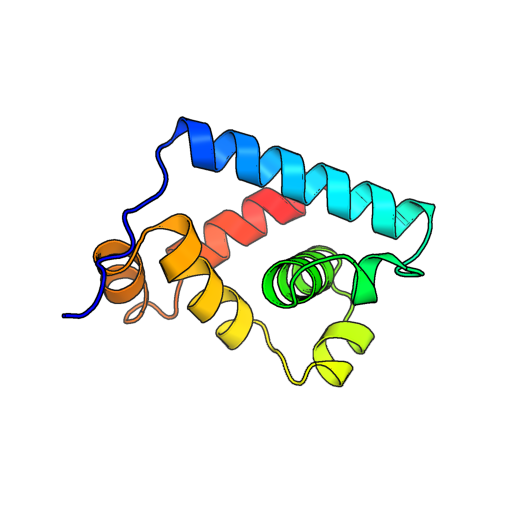A 1 73 ? 3.168 -1.861 -10.904 1.00 93.94 73 PHE A C 1
ATOM 571 O O . PHE A 1 73 ? 3.196 -1.023 -11.805 1.00 93.94 73 PHE A O 1
ATOM 578 N N . ASP A 1 74 ? 2.460 -1.689 -9.786 1.00 93.75 74 ASP A N 1
ATOM 579 C CA . ASP A 1 74 ? 1.679 -0.473 -9.530 1.00 93.75 74 ASP A CA 1
ATOM 580 C C . ASP A 1 74 ? 2.580 0.759 -9.345 1.00 93.75 74 ASP A C 1
ATOM 582 O O . ASP A 1 74 ? 2.256 1.847 -9.823 1.00 93.75 74 ASP A O 1
ATOM 586 N N . LEU A 1 75 ? 3.729 0.604 -8.679 1.00 95.69 75 LEU A N 1
ATOM 587 C CA . LEU A 1 75 ? 4.679 1.688 -8.423 1.00 95.69 75 LEU A CA 1
ATOM 588 C C . LEU A 1 75 ? 5.553 1.978 -9.644 1.00 95.69 75 LEU A C 1
ATOM 590 O O . LEU A 1 75 ? 5.702 3.129 -10.061 1.00 95.69 75 LEU A O 1
ATOM 594 N N . PHE A 1 76 ? 6.154 0.940 -10.225 1.00 95.75 76 PHE A N 1
ATOM 595 C CA . PHE A 1 76 ? 7.236 1.093 -11.200 1.00 95.75 76 PHE A CA 1
ATOM 596 C C . PHE A 1 76 ? 6.849 0.647 -12.614 1.00 95.75 76 PHE A C 1
ATOM 598 O O . PHE A 1 76 ? 7.696 0.616 -13.514 1.00 95.75 76 PHE A O 1
ATOM 605 N N . GLY A 1 77 ? 5.567 0.354 -12.839 1.00 94.56 77 GLY A N 1
ATOM 606 C CA . GLY A 1 77 ? 5.056 -0.115 -14.119 1.00 94.56 77 GLY A CA 1
ATOM 607 C C . GLY A 1 77 ? 5.589 -1.498 -14.485 1.00 94.56 77 GLY A C 1
ATOM 608 O O . GLY A 1 77 ? 6.337 -2.128 -13.740 1.00 94.56 77 GLY A O 1
ATOM 609 N N . PHE A 1 78 ? 5.248 -1.967 -15.687 1.00 93.38 78 PHE A N 1
ATOM 610 C CA . PHE A 1 78 ? 5.649 -3.306 -16.138 1.00 93.38 78 PHE A CA 1
ATOM 611 C C . PHE A 1 78 ? 7.175 -3.494 -16.156 1.00 93.38 78 PHE A C 1
ATOM 613 O O . PHE A 1 78 ? 7.698 -4.456 -15.607 1.00 93.38 78 PHE A O 1
ATOM 620 N N . VAL A 1 79 ? 7.900 -2.545 -16.760 1.00 93.56 79 VAL A N 1
ATOM 621 C CA . VAL A 1 79 ? 9.364 -2.631 -16.910 1.00 93.56 79 VAL A CA 1
ATOM 622 C C . VAL A 1 79 ? 10.070 -2.538 -15.560 1.00 93.56 79 VAL A C 1
ATOM 624 O O . VAL A 1 79 ? 11.020 -3.275 -15.318 1.00 93.56 79 VAL A O 1
ATOM 627 N N . GLY A 1 80 ? 9.619 -1.638 -14.682 1.00 93.25 80 GLY A N 1
ATOM 628 C CA . GLY A 1 80 ? 10.224 -1.479 -13.366 1.00 93.25 80 GLY A CA 1
ATOM 629 C C . GLY A 1 80 ? 9.937 -2.662 -12.447 1.00 93.25 80 GLY A C 1
ATOM 630 O O . GLY A 1 80 ? 10.848 -3.102 -11.756 1.00 93.25 80 GLY A O 1
ATOM 631 N N . GLY A 1 81 ? 8.722 -3.215 -12.494 1.00 93.94 81 GLY A N 1
ATOM 632 C CA . GLY A 1 81 ? 8.369 -4.420 -11.746 1.00 93.94 81 GLY A CA 1
ATOM 633 C C . GLY A 1 81 ? 9.167 -5.646 -12.195 1.00 93.94 81 GLY A C 1
ATOM 634 O O . GLY A 1 81 ? 9.759 -6.326 -11.361 1.00 93.94 81 GLY A O 1
ATOM 635 N N . GLU A 1 82 ? 9.288 -5.886 -13.507 1.00 95.44 82 GLU A N 1
ATOM 636 C CA . GLU A 1 82 ? 10.129 -6.975 -14.035 1.00 95.44 82 GLU A CA 1
ATOM 637 C C . GLU A 1 82 ? 11.611 -6.804 -13.672 1.00 95.44 82 GLU A C 1
ATOM 639 O O . GLU A 1 82 ? 12.301 -7.789 -13.429 1.00 95.44 82 GLU A O 1
ATOM 644 N N . ALA A 1 83 ? 12.110 -5.567 -13.592 1.00 95.31 83 ALA A N 1
ATOM 645 C CA . ALA A 1 83 ? 13.480 -5.304 -13.152 1.00 95.31 83 ALA A CA 1
ATOM 646 C C . ALA A 1 83 ? 13.684 -5.517 -11.638 1.00 95.31 83 ALA A C 1
ATOM 648 O O . ALA A 1 83 ? 14.799 -5.818 -11.215 1.00 95.31 83 ALA A O 1
ATOM 649 N N . ASP A 1 84 ? 12.635 -5.362 -10.826 1.00 96.44 84 ASP A N 1
ATOM 650 C CA . ASP A 1 84 ? 12.688 -5.550 -9.369 1.00 96.44 84 ASP A CA 1
ATOM 651 C C . ASP A 1 84 ? 12.541 -7.029 -8.963 1.00 96.44 84 ASP A C 1
ATOM 653 O O . ASP A 1 84 ? 13.126 -7.481 -7.974 1.00 96.44 84 ASP A O 1
ATOM 657 N N . ARG A 1 85 ? 11.817 -7.814 -9.770 1.00 94.38 85 ARG A N 1
ATOM 658 C CA . ARG A 1 85 ? 11.521 -9.233 -9.528 1.00 94.38 85 ARG A CA 1
ATOM 659 C C . ARG A 1 85 ? 12.744 -10.111 -9.209 1.00 94.38 85 ARG A C 1
ATOM 661 O O . ARG A 1 85 ? 12.670 -10.856 -8.232 1.00 94.38 85 ARG A O 1
ATOM 668 N N . PRO A 1 86 ? 13.869 -10.067 -9.955 1.00 94.88 86 PRO A N 1
ATOM 669 C CA . PRO A 1 86 ? 15.011 -10.951 -9.704 1.00 94.88 86 PRO A CA 1
ATOM 670 C C . PRO A 1 86 ? 15.677 -10.722 -8.344 1.00 94.88 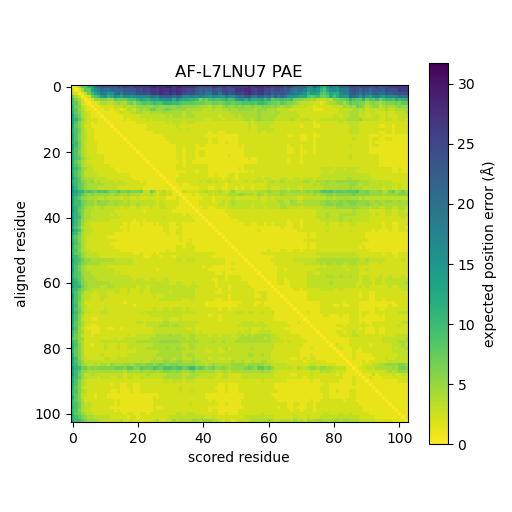86 PRO A C 1
ATOM 672 O O . PRO A 1 86 ? 16.337 -11.620 -7.831 1.00 94.88 86 PRO A O 1
ATOM 675 N N . ASN A 1 87 ? 15.488 -9.539 -7.754 1.00 87.88 87 ASN A N 1
ATOM 676 C CA . ASN A 1 87 ? 16.025 -9.173 -6.445 1.00 87.88 87 ASN A CA 1
ATOM 677 C C . ASN A 1 87 ? 15.020 -9.426 -5.309 1.00 87.88 87 ASN A C 1
ATOM 679 O O . ASN A 1 87 ? 15.144 -8.823 -4.244 1.00 87.88 87 ASN A O 1
ATOM 683 N N . GLY A 1 88 ? 13.993 -10.252 -5.543 1.00 92.81 88 GLY A N 1
ATOM 684 C CA . GLY A 1 88 ? 12.938 -10.503 -4.562 1.00 92.81 88 GLY A CA 1
ATOM 685 C C . GLY A 1 88 ? 12.151 -9.241 -4.210 1.00 92.81 88 GLY A C 1
ATOM 686 O O . GLY A 1 88 ? 11.766 -9.069 -3.058 1.00 92.81 88 GLY A O 1
ATOM 687 N N . TRP A 1 89 ? 11.948 -8.345 -5.185 1.00 97.19 89 TRP A N 1
ATOM 688 C CA . TRP A 1 89 ? 11.190 -7.099 -5.015 1.00 97.19 89 TRP A CA 1
ATOM 689 C C . TRP A 1 89 ? 11.829 -6.093 -4.045 1.00 97.19 89 TRP A C 1
ATOM 691 O O . TRP A 1 89 ? 11.134 -5.313 -3.392 1.00 97.19 89 TRP A O 1
ATOM 701 N N . GLY A 1 90 ? 13.159 -6.113 -3.915 1.00 97.31 90 GLY A N 1
ATOM 702 C CA . GLY A 1 90 ? 13.885 -5.326 -2.915 1.00 97.31 90 GLY A CA 1
ATOM 703 C C . GLY A 1 90 ? 13.623 -3.816 -2.973 1.00 97.31 90 GLY A C 1
ATOM 704 O O . GLY A 1 90 ? 13.537 -3.174 -1.924 1.00 97.31 90 GLY A O 1
ATOM 705 N N . ARG A 1 91 ? 13.438 -3.230 -4.166 1.00 97.06 91 ARG A N 1
ATOM 706 C CA . ARG A 1 91 ? 13.097 -1.802 -4.293 1.00 97.06 91 ARG A CA 1
ATOM 707 C C . ARG A 1 91 ? 11.696 -1.523 -3.757 1.00 97.06 91 ARG A C 1
ATOM 709 O O . ARG A 1 91 ? 11.494 -0.530 -3.058 1.00 97.06 91 ARG A O 1
ATOM 716 N N . THR A 1 92 ? 10.737 -2.382 -4.082 1.00 97.94 92 THR A N 1
ATOM 717 C CA . THR A 1 92 ? 9.354 -2.267 -3.607 1.00 97.94 92 THR A CA 1
ATOM 718 C C . THR A 1 92 ? 9.269 -2.460 -2.097 1.00 97.94 92 THR A C 1
ATOM 720 O O . THR A 1 92 ? 8.645 -1.651 -1.410 1.00 97.94 92 THR A O 1
ATOM 723 N N . ALA A 1 93 ? 9.969 -3.462 -1.563 1.00 97.94 93 ALA A N 1
ATOM 724 C CA . ALA A 1 93 ? 10.059 -3.706 -0.129 1.00 97.94 93 ALA A CA 1
ATOM 725 C C . ALA A 1 93 ? 10.651 -2.500 0.618 1.00 97.94 93 ALA A C 1
ATOM 727 O O . ALA A 1 93 ? 10.103 -2.088 1.639 1.00 97.94 93 ALA A O 1
ATOM 728 N N . ALA A 1 94 ? 11.716 -1.885 0.088 1.00 98.19 94 ALA A N 1
ATOM 729 C CA . ALA A 1 94 ? 12.304 -0.676 0.666 1.00 98.19 94 ALA A CA 1
ATOM 730 C C . ALA A 1 94 ? 11.311 0.498 0.678 1.00 98.19 94 ALA A C 1
ATOM 732 O O . ALA A 1 94 ? 11.136 1.146 1.708 1.00 98.19 94 ALA A O 1
ATOM 733 N N . TRP A 1 95 ? 10.599 0.730 -0.429 1.00 98.31 95 TRP A N 1
ATOM 734 C CA . TRP A 1 95 ? 9.596 1.796 -0.506 1.00 98.31 95 TRP A CA 1
ATOM 735 C C . TRP A 1 95 ? 8.438 1.584 0.482 1.00 98.31 95 TRP A C 1
ATOM 737 O O . TRP A 1 95 ? 7.983 2.537 1.122 1.00 98.31 95 TRP A O 1
ATOM 747 N N . LEU A 1 96 ? 7.975 0.340 0.649 1.00 98.38 96 LEU A N 1
ATOM 748 C CA . LEU A 1 96 ? 6.943 -0.001 1.631 1.00 98.38 96 LEU A CA 1
ATOM 749 C C . LEU A 1 96 ? 7.459 0.117 3.072 1.00 98.38 96 LEU A C 1
ATOM 751 O O . LEU A 1 96 ? 6.717 0.579 3.933 1.00 98.38 96 LEU A O 1
ATOM 755 N N . ALA A 1 97 ? 8.718 -0.234 3.341 1.00 98.44 97 ALA A N 1
ATOM 756 C CA . ALA A 1 97 ? 9.332 -0.072 4.658 1.00 98.44 97 ALA A CA 1
ATOM 757 C C . ALA A 1 97 ? 9.494 1.409 5.045 1.00 98.44 97 ALA A C 1
ATOM 759 O O . ALA A 1 97 ? 9.169 1.786 6.170 1.00 98.44 97 ALA A O 1
ATOM 760 N N . GLU A 1 98 ? 9.930 2.262 4.112 1.00 98.31 98 GLU A N 1
ATOM 761 C CA . GLU A 1 98 ? 9.953 3.721 4.297 1.00 98.31 98 GLU A CA 1
ATOM 762 C C . GLU A 1 98 ? 8.554 4.271 4.578 1.00 98.31 98 GLU A C 1
ATOM 764 O O . GLU A 1 98 ? 8.377 5.102 5.465 1.00 98.31 98 GLU A O 1
ATOM 769 N N . THR A 1 99 ? 7.557 3.786 3.834 1.00 98.44 99 THR A N 1
ATOM 770 C CA . THR A 1 99 ? 6.159 4.178 4.031 1.00 98.44 99 THR A CA 1
ATOM 771 C C . THR A 1 99 ? 5.674 3.747 5.411 1.00 98.44 99 THR A C 1
ATOM 773 O O . THR A 1 99 ? 5.114 4.567 6.125 1.00 98.44 99 THR A O 1
ATOM 776 N N . GLN A 1 100 ? 5.957 2.510 5.834 1.00 98.25 100 GLN A N 1
ATOM 777 C CA . GLN A 1 100 ? 5.607 2.001 7.163 1.00 98.25 100 GLN A CA 1
ATOM 778 C C . GLN A 1 100 ? 6.249 2.816 8.290 1.00 98.25 100 GLN A C 1
ATOM 780 O O . GLN A 1 100 ? 5.597 3.078 9.296 1.00 98.25 100 GLN A O 1
ATOM 785 N N . ALA A 1 101 ? 7.510 3.225 8.134 1.00 98.12 101 ALA A N 1
ATOM 786 C CA . ALA A 1 101 ? 8.221 4.025 9.130 1.00 98.12 101 ALA A CA 1
ATOM 787 C C . ALA A 1 101 ? 7.615 5.427 9.335 1.00 98.12 101 ALA A C 1
ATOM 789 O O . ALA A 1 101 ? 7.907 6.072 10.341 1.00 98.12 101 ALA A O 1
ATOM 790 N N . ALA A 1 102 ? 6.784 5.892 8.400 1.00 97.00 102 ALA A N 1
ATOM 791 C CA . ALA A 1 102 ? 6.104 7.180 8.458 1.00 97.00 102 ALA A CA 1
ATOM 792 C C . ALA A 1 102 ? 4.675 7.118 9.047 1.00 97.00 102 ALA A C 1
ATOM 794 O O . ALA A 1 102 ? 4.014 8.155 9.083 1.00 97.00 102 ALA A O 1
ATOM 795 N N . ILE A 1 103 ? 4.200 5.942 9.497 1.00 95.12 103 ILE A N 1
ATOM 796 C CA . ILE A 1 103 ? 2.846 5.715 10.057 1.00 95.12 103 ILE A CA 1
ATOM 797 C C . ILE A 1 103 ? 2.878 5.563 11.579 1.00 95.12 103 ILE A C 1
ATOM 799 O O . ILE A 1 103 ? 2.156 6.309 12.273 1.00 95.12 103 ILE A O 1
#

Nearest PDB structures (foldseek):
  8tnm-assembly1_A  TM=2.613E-01  e=4.940E+00  synthetic construct
  8gq6-assembly1_C  TM=4.419E-01  e=9.626E+00  Homo sapiens

Radius of gyration: 13.59 Å; Cα contacts (8 Å, |Δi|>4): 96; chains: 1; bounding box: 33×29×42 Å

Mean predicted aligned error: 3.21 Å

Organism: NCBI:txid1223544